Protein AF-A0A238YEY6-F1 (afdb_monomer_lite)

Radius of gyration: 12.13 Å; chains: 1; bounding box: 31×32×35 Å

Foldseek 3Di:
DDDDDFKFFFDDDDDDTPRGGDFLVRPPDQATCETEAEALVSCDDDDNSVVSSVSSVVSHPHYYHYDHDD

Secondary structure (DSSP, 8-state):
--PPPP-EEE-SSSS-----B--GGGG-SSPEEEEEEE-GGGS-SHHHHHHHHHHHHHTEEEEEEEE---

Structure (mmCIF, N/CA/C/O backbone):
data_AF-A0A238YEY6-F1
#
_entry.id   AF-A0A238YEY6-F1
#
loop_
_atom_site.group_PDB
_atom_site.id
_atom_site.type_symbol
_atom_site.label_atom_id
_atom_site.label_alt_id
_atom_site.label_comp_id
_atom_site.label_asym_id
_atom_site.label_entity_id
_atom_site.label_seq_id
_atom_site.pdbx_PDB_ins_code
_atom_site.Cartn_x
_atom_site.Cartn_y
_atom_site.Cartn_z
_atom_site.occupancy
_atom_site.B_iso_or_equiv
_atom_site.auth_seq_id
_atom_site.auth_comp_id
_atom_site.auth_asym_id
_atom_site.auth_atom_id
_atom_site.pdbx_PDB_model_num
ATOM 1 N N . MET A 1 1 ? -4.393 2.641 -25.974 1.00 39.06 1 MET A N 1
ATOM 2 C CA . MET A 1 1 ? -5.327 2.296 -24.880 1.00 39.06 1 MET A CA 1
ATOM 3 C C . MET A 1 1 ? -4.482 1.807 -23.709 1.00 39.06 1 MET A C 1
ATOM 5 O O . MET A 1 1 ? -4.000 0.688 -23.766 1.00 39.06 1 MET A O 1
ATOM 9 N N . ARG A 1 2 ? -4.162 2.672 -22.736 1.00 42.97 2 ARG A N 1
ATOM 10 C CA . ARG A 1 2 ? -3.367 2.321 -21.542 1.00 42.97 2 ARG A CA 1
ATOM 11 C C . ARG A 1 2 ? -4.340 2.200 -20.369 1.00 42.97 2 ARG A C 1
ATOM 13 O O . ARG A 1 2 ? -4.976 3.191 -20.030 1.00 42.97 2 ARG A O 1
ATOM 20 N N . GLY A 1 3 ? -4.497 1.000 -19.819 1.00 42.97 3 GLY A N 1
ATOM 21 C CA . GLY A 1 3 ? -5.204 0.785 -18.558 1.00 42.97 3 GLY A CA 1
ATOM 22 C C . GLY A 1 3 ? -4.228 0.994 -17.405 1.00 42.97 3 GLY A C 1
ATOM 23 O O . GLY A 1 3 ? -3.235 0.279 -17.322 1.00 42.97 3 GLY A O 1
ATOM 24 N N . SER A 1 4 ? -4.470 1.998 -16.565 1.00 48.97 4 SER A N 1
ATOM 25 C CA . SER A 1 4 ? -3.789 2.129 -15.271 1.00 48.97 4 SER A CA 1
ATOM 26 C C . SER A 1 4 ? -4.395 1.135 -14.272 1.00 48.97 4 SER A C 1
ATOM 28 O O . SER A 1 4 ? -5.624 1.028 -14.240 1.00 48.97 4 SER A O 1
ATOM 30 N N . PRO A 1 5 ? -3.595 0.446 -13.433 1.00 48.25 5 PRO A N 1
ATOM 31 C CA . PRO A 1 5 ? -4.133 -0.346 -12.335 1.00 48.25 5 PRO A CA 1
ATOM 32 C C . PRO A 1 5 ? -4.714 0.608 -11.282 1.00 48.25 5 PRO A C 1
ATOM 34 O O . PRO A 1 5 ? -4.053 1.532 -10.807 1.00 48.25 5 PRO A O 1
ATOM 37 N N . ALA A 1 6 ? -5.997 0.438 -10.981 1.00 52.12 6 ALA A N 1
ATOM 38 C CA . ALA A 1 6 ? -6.735 1.273 -10.045 1.00 52.12 6 ALA A CA 1
ATOM 39 C C . ALA A 1 6 ? -6.420 0.850 -8.599 1.00 52.12 6 ALA A C 1
ATOM 41 O O . ALA A 1 6 ? -6.759 -0.256 -8.199 1.00 52.12 6 ALA A O 1
ATOM 42 N N . SER A 1 7 ? -5.817 1.731 -7.798 1.00 51.59 7 SER A N 1
ATOM 43 C CA . SER A 1 7 ? -5.711 1.568 -6.340 1.00 51.59 7 SER A CA 1
ATOM 44 C C . SER A 1 7 ? -6.715 2.506 -5.674 1.00 51.59 7 SER A C 1
ATOM 46 O O . SER A 1 7 ? -6.650 3.713 -5.884 1.00 51.59 7 SER A O 1
ATOM 48 N N . SER A 1 8 ? -7.686 1.973 -4.929 1.00 55.12 8 SER A N 1
ATOM 49 C CA . SER A 1 8 ? -8.755 2.764 -4.299 1.00 55.12 8 SER A CA 1
ATOM 50 C C . SER A 1 8 ? -8.445 2.983 -2.816 1.00 55.12 8 SER A C 1
ATOM 52 O O . SER A 1 8 ? -8.323 2.017 -2.064 1.00 55.12 8 SER A O 1
ATOM 54 N N . ALA A 1 9 ? -8.355 4.243 -2.382 1.00 53.34 9 ALA A N 1
ATOM 55 C CA . ALA A 1 9 ? -8.101 4.630 -0.991 1.00 53.34 9 ALA A CA 1
ATOM 56 C C . ALA A 1 9 ? -9.207 5.566 -0.474 1.00 53.34 9 ALA A C 1
ATOM 58 O O . ALA A 1 9 ? -9.711 6.403 -1.222 1.00 53.34 9 ALA A O 1
ATOM 59 N N . ILE A 1 10 ? -9.597 5.427 0.798 1.00 54.53 10 ILE A N 1
ATOM 60 C CA . ILE A 1 10 ? -10.671 6.228 1.413 1.00 54.53 10 ILE A CA 1
ATOM 61 C C . ILE A 1 10 ? -10.050 7.255 2.380 1.00 54.53 10 ILE A C 1
ATOM 63 O O . ILE A 1 10 ? -9.370 6.845 3.324 1.00 54.53 10 ILE A O 1
ATOM 67 N N . PRO A 1 11 ? -10.240 8.575 2.173 1.00 55.28 11 PRO A N 1
ATOM 68 C CA . PRO A 1 11 ? -9.689 9.609 3.051 1.00 55.28 11 PRO A CA 1
ATOM 69 C C . PRO A 1 11 ? -10.501 9.794 4.347 1.00 55.28 11 PRO A C 1
ATOM 71 O O . PRO A 1 11 ? -11.684 9.460 4.417 1.00 55.28 11 PRO A O 1
ATOM 74 N N . ARG A 1 12 ? -9.870 10.388 5.372 1.00 55.59 12 ARG A N 1
ATOM 75 C CA . ARG A 1 12 ? -10.529 10.782 6.630 1.00 55.59 12 ARG A CA 1
ATOM 76 C C . ARG A 1 12 ? -11.399 12.037 6.477 1.00 55.59 12 ARG A C 1
ATOM 78 O O . ARG A 1 12 ? -10.916 13.068 6.025 1.00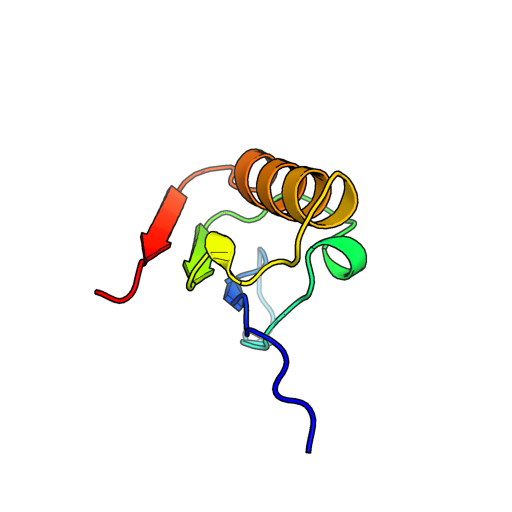 55.59 12 ARG A O 1
ATOM 85 N N . SER A 1 13 ? -12.601 11.937 7.052 1.00 49.16 13 SER A N 1
ATOM 86 C CA . SER A 1 13 ? -13.556 12.987 7.455 1.00 49.16 13 SER A CA 1
ATOM 87 C C . SER A 1 13 ? -14.398 13.711 6.392 1.00 49.16 13 SER A C 1
ATOM 89 O O . SER A 1 13 ? -13.915 14.500 5.594 1.00 49.16 13 SER A O 1
ATOM 91 N N . GLY A 1 14 ? -15.720 13.561 6.556 1.00 50.59 14 GLY A N 1
ATOM 92 C CA . GLY A 1 14 ? -16.695 14.665 6.553 1.00 50.59 14 GLY A CA 1
ATOM 93 C C . GLY A 1 14 ? -17.257 15.152 5.219 1.00 50.59 14 GLY A C 1
ATOM 94 O O . GLY A 1 14 ? -18.431 15.512 5.165 1.00 50.59 14 GLY A O 1
ATOM 95 N N . GLU A 1 15 ? -16.488 15.118 4.141 1.00 49.03 15 GLU A N 1
ATOM 96 C CA . GLU A 1 15 ? -16.965 15.469 2.802 1.00 49.03 15 GLU A CA 1
ATOM 97 C C . GLU A 1 15 ? -17.122 14.203 1.964 1.00 49.03 15 GLU A C 1
ATOM 99 O O . GLU A 1 15 ? -16.358 13.252 2.123 1.00 49.03 15 GLU A O 1
ATOM 104 N N . ARG A 1 16 ? -18.180 14.153 1.136 1.00 51.56 16 ARG A N 1
ATOM 105 C CA . ARG A 1 16 ? -18.541 12.982 0.314 1.00 51.56 16 ARG A CA 1
ATOM 106 C C . ARG A 1 16 ? -17.286 12.293 -0.227 1.00 51.56 16 ARG A C 1
ATOM 108 O O . ARG A 1 16 ? -16.451 12.983 -0.812 1.00 51.56 16 ARG A O 1
ATOM 115 N N . PRO A 1 17 ? -17.168 10.962 -0.083 1.00 51.34 17 PRO A N 1
ATOM 116 C CA . PRO A 1 17 ? -15.949 10.272 -0.447 1.00 51.34 17 PRO A CA 1
ATOM 117 C C . PRO A 1 17 ? -15.705 10.490 -1.938 1.00 51.34 17 PRO A C 1
ATOM 119 O O . PRO A 1 17 ? -16.495 10.053 -2.775 1.00 51.34 17 PRO A O 1
ATOM 122 N N . ALA A 1 18 ? -14.607 11.162 -2.278 1.00 58.41 18 ALA A N 1
ATOM 123 C CA . ALA A 1 18 ? -14.032 11.040 -3.605 1.00 58.41 18 ALA A CA 1
ATOM 124 C C . ALA A 1 18 ? -13.431 9.628 -3.688 1.00 58.41 18 ALA A C 1
ATOM 126 O O . ALA A 1 18 ? -12.241 9.424 -3.473 1.00 58.41 18 ALA A O 1
ATOM 127 N N . SER A 1 19 ? -14.294 8.632 -3.904 1.00 56.59 19 SER A N 1
ATOM 128 C CA . SER A 1 19 ? -13.928 7.242 -4.161 1.00 56.59 19 SER A CA 1
ATOM 129 C C . SER A 1 19 ? -13.387 7.153 -5.586 1.00 56.59 19 SER A C 1
ATOM 131 O O . SER A 1 19 ? -14.116 6.831 -6.526 1.00 56.59 19 SER A O 1
ATOM 133 N N . GLY A 1 20 ? -12.130 7.546 -5.760 1.00 60.81 20 GLY A N 1
ATOM 134 C CA . GLY A 1 20 ? -11.423 7.491 -7.032 1.00 60.81 20 GLY A CA 1
ATOM 135 C C . GLY A 1 20 ? -10.087 6.773 -6.867 1.00 60.81 20 GLY A C 1
ATOM 136 O O . GLY A 1 20 ? -9.505 6.815 -5.782 1.00 60.81 20 GLY A O 1
ATOM 137 N N . PRO A 1 21 ? -9.591 6.100 -7.916 1.00 55.28 21 PRO A N 1
ATOM 138 C CA . PRO A 1 21 ? -8.283 5.483 -7.861 1.00 55.28 21 PRO A CA 1
ATOM 139 C C . PRO A 1 21 ? -7.191 6.551 -7.726 1.00 55.28 21 PRO A C 1
ATOM 141 O O . PRO A 1 21 ? -7.141 7.495 -8.514 1.00 55.28 21 PRO A O 1
ATOM 144 N N . LEU A 1 22 ? -6.316 6.393 -6.738 1.00 61.69 22 LEU A N 1
ATOM 145 C CA . LEU A 1 22 ? -5.142 7.235 -6.520 1.00 61.69 22 LEU A CA 1
ATOM 146 C C . LEU A 1 22 ? -3.891 6.407 -6.805 1.00 61.69 22 LEU A C 1
ATOM 148 O O . LEU A 1 22 ? -3.767 5.278 -6.334 1.00 61.69 22 LEU A O 1
ATOM 152 N N . THR A 1 23 ? -2.950 6.960 -7.568 1.00 61.16 23 THR A N 1
ATOM 153 C CA . THR A 1 23 ? -1.626 6.342 -7.703 1.00 61.16 23 THR A CA 1
ATOM 154 C C . THR A 1 23 ? -0.812 6.570 -6.422 1.00 61.16 23 THR A C 1
ATOM 156 O O . THR A 1 23 ? -1.044 7.563 -5.721 1.00 61.16 23 THR A O 1
ATOM 159 N N . PRO A 1 24 ? 0.146 5.685 -6.091 1.00 61.16 24 PRO A N 1
ATOM 160 C CA . PRO A 1 24 ? 0.961 5.797 -4.875 1.00 61.16 24 PRO A CA 1
ATOM 161 C C . PRO A 1 24 ? 1.657 7.160 -4.743 1.00 61.16 24 PRO A C 1
ATOM 163 O O . PRO A 1 24 ? 1.699 7.741 -3.658 1.00 61.16 24 PRO A O 1
ATOM 166 N N . GLU A 1 25 ? 2.117 7.719 -5.864 1.00 55.22 25 GLU A N 1
ATOM 167 C CA . GLU A 1 25 ? 2.749 9.040 -5.940 1.00 55.22 25 GLU A CA 1
ATOM 168 C C . GLU A 1 25 ? 1.800 10.196 -5.570 1.00 55.22 25 GLU A C 1
ATOM 170 O O . GLU A 1 25 ? 2.209 11.154 -4.907 1.00 55.22 25 GLU A O 1
ATOM 175 N N . LEU A 1 26 ? 0.520 10.097 -5.954 1.00 53.69 26 LEU A N 1
ATOM 176 C CA . LEU A 1 26 ? -0.526 11.089 -5.661 1.00 53.69 26 LEU A CA 1
ATOM 177 C C . LEU A 1 26 ? -1.067 10.975 -4.234 1.00 53.69 26 LEU A C 1
ATOM 179 O O . LEU A 1 26 ? -1.791 11.851 -3.766 1.00 53.69 26 LEU A O 1
ATOM 183 N N . ALA A 1 27 ? -0.685 9.922 -3.514 1.00 59.84 27 ALA A N 1
ATOM 184 C CA . ALA A 1 27 ? -1.123 9.683 -2.155 1.00 59.84 27 ALA A CA 1
ATOM 185 C C . ALA A 1 27 ? -0.377 10.550 -1.122 1.00 59.84 27 ALA A C 1
ATOM 187 O O . ALA A 1 27 ? -0.660 10.418 0.059 1.00 59.84 27 ALA A O 1
ATOM 188 N N . LYS A 1 28 ? 0.564 11.435 -1.488 1.00 55.16 28 LYS A N 1
ATOM 189 C CA . LYS A 1 28 ? 1.294 12.289 -0.521 1.00 55.16 28 LYS A CA 1
ATOM 190 C C . LYS A 1 28 ? 0.332 13.136 0.339 1.00 55.16 28 LYS A C 1
ATOM 192 O O . LYS A 1 28 ? -0.264 14.097 -0.127 1.00 55.16 28 LYS A O 1
ATOM 197 N N . GLY A 1 29 ? 0.203 12.770 1.618 1.00 62.03 29 GLY A N 1
ATOM 198 C CA . GLY A 1 29 ? -0.747 13.340 2.589 1.00 62.03 29 GLY A CA 1
ATOM 199 C C . GLY A 1 29 ? -0.763 12.568 3.922 1.00 62.03 29 GLY A C 1
ATOM 200 O O . GLY A 1 29 ? 0.161 11.788 4.162 1.00 62.03 29 GLY A O 1
ATOM 201 N N . PRO A 1 30 ? -1.757 12.749 4.806 1.00 63.56 30 PRO A N 1
ATOM 202 C CA . PRO A 1 30 ? -1.962 11.870 5.962 1.00 63.56 30 PRO A CA 1
ATOM 203 C C . PRO A 1 30 ? -2.313 10.437 5.514 1.00 63.56 30 PRO A C 1
ATOM 205 O O . PRO A 1 30 ? -2.896 10.240 4.448 1.00 63.56 30 PRO A O 1
ATOM 208 N N . GLY A 1 31 ? -1.907 9.428 6.294 1.00 66.81 31 GLY A N 1
ATOM 209 C CA . GLY A 1 31 ? -2.184 8.012 6.005 1.00 66.81 31 GLY A CA 1
ATOM 210 C C . GLY A 1 31 ? -3.679 7.711 5.826 1.00 66.81 31 GLY A C 1
ATOM 211 O O . GLY A 1 31 ? -4.533 8.500 6.229 1.00 66.81 31 GLY A O 1
ATOM 212 N N . PHE A 1 32 ? -3.992 6.573 5.211 1.00 78.06 32 PHE A N 1
ATOM 213 C CA . PHE A 1 32 ? -5.363 6.143 4.938 1.00 78.06 32 PHE A CA 1
ATOM 214 C C . PHE A 1 32 ? -5.789 5.091 5.958 1.00 78.06 32 PHE A C 1
ATOM 216 O O . PHE A 1 32 ? -5.029 4.167 6.252 1.00 78.06 32 PHE A O 1
ATOM 223 N N . ASP A 1 33 ? -7.020 5.205 6.460 1.00 78.50 33 ASP A N 1
ATOM 224 C CA . ASP A 1 33 ? -7.561 4.215 7.397 1.00 78.50 33 ASP A CA 1
ATOM 225 C C . ASP A 1 33 ? -7.739 2.845 6.707 1.00 78.50 33 ASP A C 1
ATOM 227 O O . ASP A 1 33 ? -7.497 1.810 7.326 1.00 78.50 33 ASP A O 1
ATOM 231 N N . LEU A 1 34 ? -8.063 2.834 5.406 1.00 81.62 34 LEU A N 1
ATOM 232 C CA . LEU A 1 34 ? -8.151 1.630 4.574 1.00 81.62 34 LEU A CA 1
ATOM 233 C C . LEU A 1 34 ? -7.391 1.809 3.251 1.00 81.62 34 LEU A C 1
ATOM 235 O O . LEU A 1 34 ? -7.681 2.730 2.482 1.00 81.62 34 LEU A O 1
ATOM 239 N N . VAL A 1 35 ? -6.474 0.880 2.969 1.00 84.94 35 VAL A N 1
ATOM 240 C CA . VAL A 1 35 ? -5.782 0.740 1.677 1.00 84.94 35 VAL A CA 1
ATOM 241 C C . VAL A 1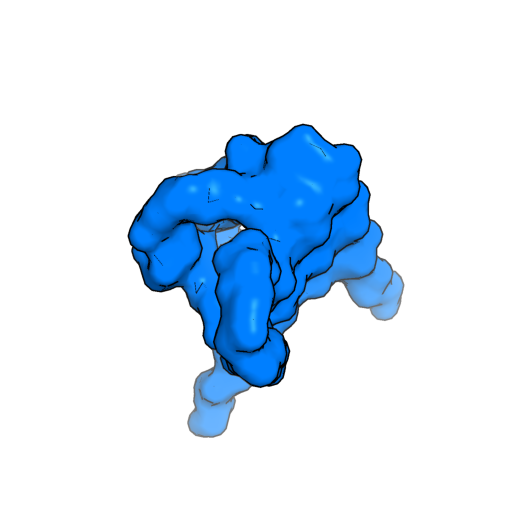 35 ? -6.133 -0.610 1.055 1.00 84.94 35 VAL A C 1
ATOM 243 O O . VAL A 1 35 ? -5.997 -1.648 1.706 1.00 84.94 35 VAL A O 1
ATOM 246 N N . VAL A 1 36 ? -6.548 -0.596 -0.214 1.00 86.25 36 VAL A N 1
ATOM 247 C CA . VAL A 1 36 ? -6.794 -1.807 -1.007 1.00 86.25 36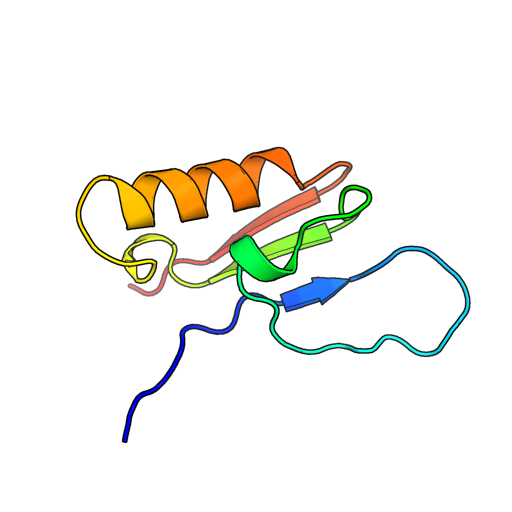 VAL A CA 1
ATOM 248 C C . VAL A 1 36 ? -5.813 -1.852 -2.174 1.00 86.25 36 VAL A C 1
ATOM 250 O O . VAL A 1 36 ? -5.885 -1.021 -3.078 1.00 86.25 36 VAL A O 1
ATOM 253 N N . LEU A 1 37 ? -4.907 -2.831 -2.158 1.00 87.50 37 LEU A N 1
ATOM 254 C CA . LEU A 1 37 ? -3.982 -3.098 -3.256 1.00 87.50 37 LEU A CA 1
ATOM 255 C C . LEU A 1 37 ? -4.569 -4.154 -4.185 1.00 87.50 37 LEU A C 1
ATOM 257 O O . LEU A 1 37 ? -4.729 -5.304 -3.782 1.00 87.50 37 LEU A O 1
ATOM 261 N N . LEU A 1 38 ? -4.872 -3.756 -5.418 1.00 87.25 38 LEU A N 1
ATOM 262 C CA . LEU A 1 38 ? -5.280 -4.658 -6.491 1.00 87.25 38 LEU A CA 1
ATOM 263 C C . LEU A 1 38 ? -4.060 -5.018 -7.330 1.00 87.25 38 LEU A C 1
ATOM 265 O O . LEU A 1 38 ? -3.379 -4.116 -7.814 1.00 87.25 38 LEU A O 1
ATOM 269 N N . ASP A 1 39 ? -3.805 -6.315 -7.483 1.00 84.38 39 ASP A N 1
ATOM 270 C CA . ASP A 1 39 ? -2.731 -6.876 -8.301 1.00 84.38 39 ASP A CA 1
ATOM 271 C C . ASP A 1 39 ? -1.401 -6.138 -8.093 1.00 84.38 39 ASP A C 1
ATOM 273 O O . ASP A 1 39 ? -0.891 -5.491 -9.004 1.00 84.38 39 ASP A O 1
ATOM 277 N N . PRO A 1 40 ? -0.800 -6.209 -6.890 1.00 81.81 40 PRO A N 1
ATOM 278 C CA . PRO A 1 40 ? 0.428 -5.475 -6.579 1.00 81.81 40 PRO A CA 1
ATOM 279 C C . PRO A 1 40 ? 1.618 -5.853 -7.476 1.00 81.81 40 PRO A C 1
ATOM 281 O O . PRO A 1 40 ? 2.614 -5.127 -7.507 1.00 81.81 40 PRO A O 1
ATOM 284 N N . GLU A 1 41 ? 1.552 -6.977 -8.194 1.00 80.69 41 GLU A N 1
ATOM 285 C CA . GLU A 1 41 ? 2.512 -7.352 -9.243 1.00 80.69 41 GLU A CA 1
ATOM 286 C C . GLU A 1 41 ? 2.383 -6.503 -10.513 1.00 80.69 41 GLU A C 1
ATOM 288 O O . GLU A 1 41 ? 3.356 -6.336 -11.239 1.00 80.69 41 GLU A O 1
ATOM 293 N N . ALA A 1 42 ? 1.228 -5.879 -10.736 1.00 81.56 42 ALA A N 1
ATOM 294 C CA . ALA A 1 42 ? 0.973 -4.980 -11.853 1.00 81.56 42 ALA A CA 1
ATOM 295 C C . ALA A 1 42 ? 1.468 -3.538 -11.620 1.00 81.56 42 ALA A C 1
ATOM 297 O O . ALA A 1 42 ? 1.374 -2.720 -12.536 1.00 81.56 42 ALA A O 1
ATOM 298 N N . PHE A 1 43 ? 2.026 -3.202 -10.446 1.00 74.81 43 PHE A N 1
ATOM 299 C CA . PHE A 1 43 ? 2.586 -1.867 -10.149 1.00 74.81 43 PHE A CA 1
ATOM 300 C C . PHE A 1 43 ? 3.896 -1.537 -10.887 1.00 74.81 43 PHE A C 1
ATOM 302 O O . PHE A 1 43 ? 4.536 -0.534 -10.595 1.00 74.81 43 PHE A O 1
ATOM 309 N N . GLY A 1 44 ? 4.263 -2.323 -11.897 1.00 75.44 44 GLY A N 1
ATOM 310 C CA . GLY A 1 44 ? 5.466 -2.129 -12.699 1.00 75.44 44 GLY A CA 1
ATOM 311 C C . GLY A 1 44 ? 6.624 -3.009 -12.238 1.00 75.44 44 GLY A C 1
ATOM 312 O O . GLY A 1 44 ? 6.593 -3.618 -11.169 1.00 75.44 44 GLY A O 1
ATOM 313 N N . GLU A 1 45 ? 7.649 -3.099 -13.082 1.00 78.44 45 GLU A N 1
ATOM 314 C CA . GLU A 1 45 ? 8.843 -3.908 -12.834 1.00 78.44 45 GLU A CA 1
ATOM 315 C C . GLU A 1 45 ? 9.987 -3.066 -12.250 1.00 78.44 45 GLU A C 1
ATOM 317 O O . GLU A 1 45 ? 10.032 -1.844 -12.394 1.00 78.44 45 GLU A O 1
ATOM 322 N N . GLY A 1 46 ? 10.954 -3.729 -11.615 1.00 82.00 46 GLY A N 1
ATOM 323 C CA . GLY A 1 46 ? 12.152 -3.075 -11.090 1.00 82.00 46 GLY A CA 1
ATOM 324 C C . GLY A 1 46 ? 11.916 -2.286 -9.798 1.00 82.00 46 GLY A C 1
ATOM 325 O O . GLY A 1 46 ? 11.047 -2.613 -8.990 1.00 82.00 46 GLY A O 1
ATOM 326 N N . ILE A 1 47 ? 12.760 -1.278 -9.565 1.00 83.12 47 ILE A N 1
ATOM 327 C CA . ILE A 1 47 ? 12.794 -0.534 -8.296 1.00 83.12 47 ILE A CA 1
ATOM 328 C C . ILE A 1 47 ? 11.541 0.330 -8.130 1.00 83.12 47 ILE A C 1
ATOM 330 O O . ILE A 1 47 ? 10.992 0.365 -7.035 1.00 83.12 47 ILE A O 1
ATOM 334 N N . ASP A 1 48 ? 11.052 0.964 -9.195 1.00 80.00 48 ASP A N 1
ATOM 335 C CA . ASP A 1 48 ? 9.909 1.881 -9.117 1.00 80.00 48 ASP A CA 1
ATOM 336 C C . ASP A 1 48 ? 8.624 1.158 -8.681 1.00 80.00 48 ASP A C 1
ATOM 338 O O . ASP A 1 48 ? 7.959 1.596 -7.744 1.00 80.00 48 ASP A O 1
ATOM 342 N N . GLY A 1 49 ? 8.337 -0.025 -9.239 1.00 82.19 49 GLY A N 1
ATOM 343 C CA . GLY A 1 49 ? 7.191 -0.837 -8.807 1.00 82.19 49 GLY A CA 1
ATOM 344 C C . GLY A 1 49 ? 7.328 -1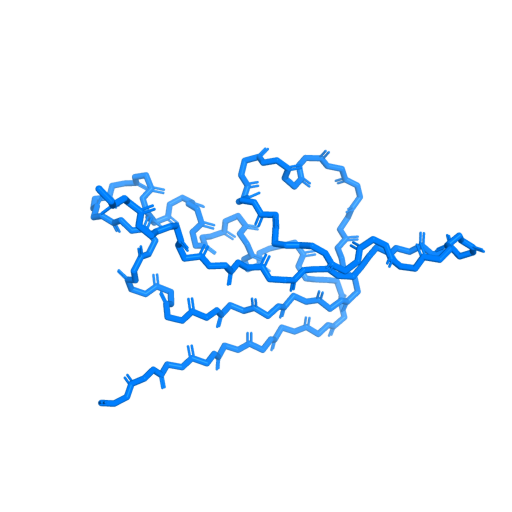.376 -7.378 1.00 82.19 49 GLY A C 1
ATOM 345 O O . GLY A 1 49 ? 6.344 -1.481 -6.638 1.00 82.19 49 GLY A O 1
ATOM 346 N N . ALA A 1 50 ? 8.559 -1.668 -6.942 1.00 83.56 50 ALA A N 1
ATOM 347 C CA . ALA A 1 50 ? 8.833 -2.051 -5.559 1.00 83.56 50 ALA A CA 1
ATOM 348 C C . ALA A 1 50 ? 8.620 -0.877 -4.587 1.00 83.56 50 ALA A C 1
ATOM 350 O O . ALA A 1 50 ? 8.055 -1.068 -3.506 1.00 83.56 50 ALA A O 1
ATOM 351 N N . VAL A 1 51 ? 9.033 0.333 -4.979 1.00 84.62 51 VAL A N 1
ATOM 352 C CA . VAL A 1 51 ? 8.827 1.568 -4.213 1.00 84.62 51 VAL A CA 1
ATOM 353 C C . VAL A 1 51 ? 7.338 1.880 -4.107 1.00 84.62 51 VAL A C 1
ATOM 355 O O . VAL A 1 51 ? 6.859 2.111 -2.999 1.00 84.62 51 VAL A O 1
ATOM 358 N N . ASP A 1 52 ? 6.591 1.797 -5.203 1.00 83.38 52 ASP A N 1
ATOM 359 C CA . ASP A 1 52 ? 5.147 2.034 -5.228 1.00 83.38 52 ASP A CA 1
ATOM 360 C C . ASP A 1 52 ? 4.381 1.061 -4.327 1.00 83.38 52 ASP A C 1
ATOM 362 O O . ASP A 1 52 ? 3.533 1.473 -3.526 1.00 83.38 52 ASP A O 1
ATOM 366 N N . ARG A 1 53 ? 4.732 -0.230 -4.374 1.00 82.12 53 ARG A N 1
ATOM 367 C CA . ARG A 1 53 ? 4.157 -1.246 -3.485 1.00 82.12 53 ARG A CA 1
ATOM 368 C C . ARG A 1 53 ? 4.479 -0.953 -2.021 1.00 82.12 53 ARG A C 1
ATOM 370 O O . ARG A 1 53 ? 3.590 -1.018 -1.173 1.00 82.12 53 ARG A O 1
ATOM 377 N N . TYR A 1 54 ? 5.733 -0.623 -1.720 1.00 85.88 54 TYR A N 1
ATOM 378 C CA . TYR A 1 54 ? 6.166 -0.315 -0.359 1.00 85.88 54 TYR A CA 1
ATOM 379 C C . TYR A 1 54 ? 5.455 0.924 0.190 1.00 85.88 54 TYR A C 1
ATOM 381 O O . TYR A 1 54 ? 4.900 0.874 1.288 1.00 85.88 54 TYR A O 1
ATOM 389 N N . VAL A 1 55 ? 5.406 2.005 -0.594 1.00 84.31 55 VAL A N 1
ATOM 390 C CA . VAL A 1 55 ? 4.703 3.242 -0.241 1.00 84.31 55 VAL A CA 1
ATOM 391 C C . VAL A 1 55 ? 3.231 2.952 0.017 1.00 84.31 55 VAL A C 1
ATOM 393 O O . VAL A 1 55 ? 2.701 3.405 1.023 1.00 84.31 55 VAL A O 1
ATOM 396 N N . ALA A 1 56 ? 2.568 2.158 -0.818 1.00 82.50 56 ALA A N 1
ATOM 397 C CA . ALA A 1 56 ? 1.165 1.841 -0.598 1.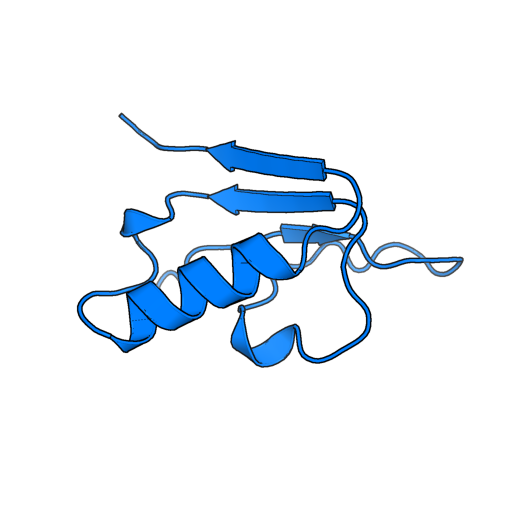00 82.50 56 ALA A CA 1
ATOM 398 C C . ALA A 1 56 ? 0.921 1.028 0.692 1.00 82.50 56 ALA A C 1
ATOM 400 O O . ALA A 1 56 ? -0.030 1.315 1.419 1.00 82.50 56 ALA A O 1
ATOM 401 N N . ILE A 1 57 ? 1.804 0.078 1.030 1.00 83.25 57 ILE A N 1
ATOM 402 C CA . ILE A 1 57 ? 1.711 -0.731 2.261 1.00 83.25 57 ILE A CA 1
ATOM 403 C C . ILE A 1 57 ? 1.833 0.140 3.517 1.00 83.25 57 ILE A C 1
ATOM 405 O O . ILE A 1 57 ? 1.005 0.042 4.421 1.00 83.25 57 ILE A O 1
ATOM 409 N N . ILE A 1 58 ? 2.836 1.021 3.583 1.00 84.94 58 ILE A N 1
ATOM 410 C CA . ILE A 1 58 ? 3.122 1.810 4.797 1.00 84.94 58 ILE A CA 1
ATOM 411 C C . ILE A 1 58 ? 2.111 2.936 5.055 1.00 84.94 58 ILE A C 1
ATOM 413 O O . ILE A 1 58 ? 2.163 3.605 6.086 1.00 84.94 58 ILE A O 1
ATOM 417 N N . ARG A 1 59 ? 1.213 3.191 4.101 1.00 82.75 59 ARG A N 1
ATOM 418 C CA . ARG A 1 59 ? 0.197 4.245 4.190 1.00 82.75 59 ARG A CA 1
ATOM 419 C C . ARG A 1 59 ? -1.089 3.782 4.858 1.00 82.75 59 ARG A C 1
ATOM 421 O O . ARG A 1 59 ? -1.903 4.642 5.190 1.00 82.75 59 ARG A O 1
ATOM 428 N N . ALA A 1 60 ? -1.255 2.477 5.067 1.00 84.81 60 ALA A N 1
ATOM 429 C CA . ALA A 1 60 ? -2.365 1.910 5.817 1.00 84.81 60 ALA A CA 1
ATOM 430 C C . ALA A 1 60 ? -2.151 2.119 7.322 1.00 84.81 60 ALA A C 1
ATOM 432 O O . ALA A 1 60 ? -1.183 1.622 7.895 1.00 84.81 60 ALA A O 1
ATOM 433 N N . THR A 1 61 ? -3.051 2.851 7.976 1.00 84.44 61 THR A N 1
ATOM 434 C CA . THR A 1 61 ? -2.966 3.130 9.421 1.00 84.44 61 THR A CA 1
ATOM 435 C C . THR A 1 61 ? -3.861 2.222 10.261 1.00 84.44 61 THR A C 1
ATOM 437 O O . THR A 1 61 ? -3.587 2.049 11.447 1.00 84.44 61 THR A O 1
ATOM 440 N N . GLN A 1 62 ? -4.912 1.632 9.673 1.00 83.38 62 GLN A N 1
ATOM 441 C CA . GLN A 1 62 ? -5.781 0.666 10.359 1.00 83.38 62 GLN A CA 1
ATOM 442 C C . GLN A 1 62 ? -5.918 -0.654 9.599 1.00 83.38 62 GLN A C 1
ATOM 444 O O . GLN A 1 62 ? -5.749 -1.712 10.202 1.00 83.38 62 GLN A O 1
ATOM 449 N N . GLN A 1 63 ? -6.232 -0.619 8.301 1.00 84.69 63 GLN A N 1
ATOM 450 C CA . GLN A 1 63 ? -6.485 -1.826 7.513 1.00 84.69 63 GLN A CA 1
ATOM 451 C C . GLN A 1 63 ? -5.768 -1.799 6.160 1.00 84.69 63 GLN A C 1
ATOM 453 O O . GLN A 1 63 ? -5.827 -0.819 5.416 1.00 84.69 63 GLN A O 1
ATOM 458 N N . LEU A 1 64 ? -5.130 -2.924 5.836 1.00 89.12 64 LEU A N 1
ATOM 459 C CA . LEU A 1 64 ? -4.503 -3.202 4.549 1.00 89.12 64 LEU A CA 1
ATOM 460 C C . LEU A 1 64 ? -5.120 -4.477 3.969 1.00 89.12 64 LEU A C 1
ATOM 462 O O . LEU A 1 64 ? -5.068 -5.529 4.605 1.00 89.12 64 LEU A O 1
ATOM 466 N N . ILE A 1 65 ? -5.683 -4.382 2.766 1.00 91.12 65 ILE A N 1
ATOM 467 C CA . ILE A 1 65 ? -6.220 -5.522 2.016 1.00 91.12 65 ILE A CA 1
ATOM 468 C C . ILE A 1 65 ? -5.439 -5.641 0.712 1.00 91.12 65 ILE A C 1
ATOM 470 O O . ILE A 1 65 ? -5.279 -4.660 -0.011 1.00 91.12 65 ILE A O 1
ATOM 474 N N . ILE A 1 66 ? -4.966 -6.846 0.406 1.00 89.31 66 ILE A N 1
ATOM 475 C CA . ILE A 1 66 ? -4.264 -7.154 -0.840 1.00 89.31 66 ILE A CA 1
ATOM 476 C C . ILE A 1 66 ? -5.101 -8.181 -1.596 1.00 89.31 66 ILE A C 1
ATOM 478 O O . ILE A 1 66 ? -5.409 -9.242 -1.055 1.00 89.31 66 ILE A O 1
ATOM 482 N N . LEU A 1 67 ? -5.476 -7.853 -2.828 1.00 91.62 67 LEU A N 1
ATOM 483 C CA . LEU A 1 67 ? -6.195 -8.735 -3.737 1.00 91.62 67 LEU A CA 1
ATOM 484 C C . LEU A 1 67 ? -5.278 -9.068 -4.910 1.00 91.62 67 LEU A C 1
ATOM 486 O O . LEU A 1 67 ? -4.734 -8.173 -5.553 1.00 91.62 67 LEU A O 1
ATOM 490 N N . THR A 1 68 ? -5.110 -10.359 -5.167 1.00 88.50 68 THR A N 1
ATOM 491 C CA . THR A 1 68 ? -4.325 -10.894 -6.280 1.00 88.50 68 THR A CA 1
ATOM 492 C C . THR A 1 68 ? -5.241 -11.719 -7.169 1.00 88.50 68 THR A C 1
ATOM 494 O O . THR A 1 68 ? -5.960 -12.591 -6.673 1.00 88.50 68 THR A O 1
ATOM 497 N N . SER A 1 69 ? -5.208 -11.461 -8.467 1.00 82.88 69 SER A N 1
ATOM 498 C CA . SER A 1 69 ? -5.832 -12.303 -9.479 1.00 82.88 69 SER A CA 1
ATOM 499 C C . SER A 1 69 ? -5.019 -13.592 -9.662 1.00 82.88 69 SER A C 1
ATOM 501 O O . SER A 1 69 ? -3.793 -13.572 -9.550 1.00 82.88 69 SER A O 1
ATOM 503 N N . SER A 1 70 ? -5.710 -14.712 -9.899 1.00 70.75 70 SER A N 1
ATOM 504 C CA . SER A 1 70 ? -5.109 -16.022 -10.202 1.00 70.75 70 SER A CA 1
ATOM 505 C C . SER A 1 70 ? -5.107 -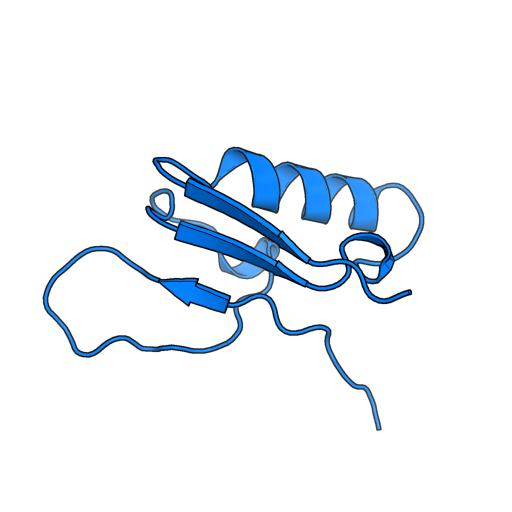16.314 -11.694 1.00 70.75 70 SER A C 1
ATOM 507 O O . SER A 1 70 ? -5.979 -15.767 -12.405 1.00 70.75 70 SER A O 1
#

Organism: NCBI:txid1938746

pLDDT: mean 70.42, std 15.29, range [39.06, 91.62]

Sequence (70 aa):
MRGSPASSAIPRSGERPASGPLTPELAKGPGFDLVVLLDPEAFGEGIDGAVDRYVAIIRATQQLIILTSS